Protein AF-A0A0A7KH15-F1 (afdb_monomer)

Mean predicted aligned error: 8.95 Å

pLDDT: mean 80.6, std 7.03, range [50.25, 91.62]

Organism: NCBI:txid57497

Solvent-accessible surface area (backbone atoms only — not comparable to full-atom values): 6408 Å² total; per-residue (Å²): 114,68,66,63,56,49,48,51,51,51,51,18,52,50,26,33,53,54,19,69,75,49,91,52,72,70,23,50,49,34,25,50,51,12,51,53,46,60,70,44,46,63,58,53,51,49,54,51,48,54,54,49,57,73,74,44,55,74,69,58,44,54,53,48,52,54,17,47,52,51,13,49,52,53,33,50,54,51,49,55,50,50,55,57,45,26,74,75,69,76,52,84,80,61,71,64,56,57,52,50,49,32,52,49,39,27,52,50,39,44,50,53,55,55,52,54,62,72,78,107

Structure (mmCIF, N/CA/C/O backbone):
data_AF-A0A0A7KH15-F1
#
_entry.id   AF-A0A0A7KH15-F1
#
loop_
_atom_site.group_PDB
_atom_site.id
_atom_site.type_symbol
_atom_site.label_atom_id
_atom_site.label_alt_id
_atom_site.label_comp_id
_atom_site.label_asym_id
_atom_site.label_entity_id
_atom_site.label_seq_id
_atom_site.pdbx_PDB_ins_code
_atom_site.Cartn_x
_atom_site.Cartn_y
_atom_site.Cartn_z
_atom_site.occupancy
_atom_site.B_iso_or_equiv
_atom_site.auth_seq_id
_atom_site.auth_comp_id
_atom_site.auth_asym_id
_atom_site.auth_atom_id
_atom_site.pdbx_PDB_model_num
ATOM 1 N N . MET A 1 1 ? 11.908 -0.404 3.058 1.00 50.25 1 MET A N 1
ATOM 2 C CA . MET A 1 1 ? 10.842 0.592 2.798 1.00 50.25 1 MET A CA 1
ATOM 3 C C . MET A 1 1 ? 9.477 0.126 3.299 1.00 50.25 1 MET A C 1
ATOM 5 O O . MET A 1 1 ? 8.882 0.842 4.088 1.00 50.25 1 MET A O 1
ATOM 9 N N . ALA A 1 2 ? 9.008 -1.076 2.935 1.00 52.56 2 ALA A N 1
ATO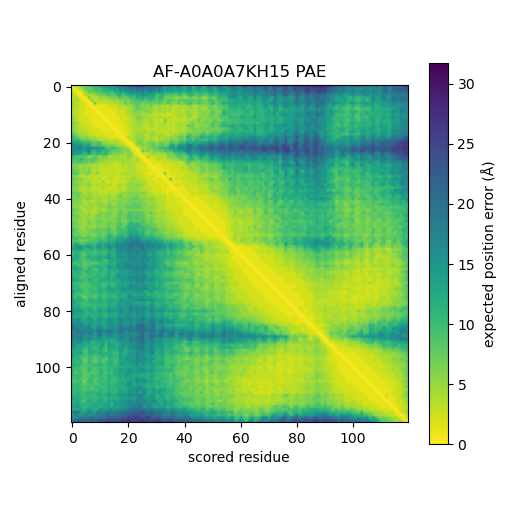M 10 C CA . ALA A 1 2 ? 7.728 -1.611 3.428 1.00 52.56 2 ALA A CA 1
ATOM 11 C C . ALA A 1 2 ? 7.704 -1.898 4.947 1.00 52.56 2 ALA A C 1
ATOM 13 O O . ALA A 1 2 ? 6.704 -1.633 5.604 1.00 52.56 2 ALA A O 1
ATOM 14 N N . LEU A 1 3 ? 8.818 -2.371 5.523 1.00 57.62 3 LEU A N 1
ATOM 15 C CA . LEU A 1 3 ? 8.901 -2.734 6.948 1.00 57.62 3 LEU A CA 1
ATOM 16 C C . LEU A 1 3 ? 8.786 -1.534 7.905 1.00 57.62 3 LEU A C 1
ATOM 18 O O . LEU A 1 3 ? 8.143 -1.648 8.941 1.00 57.62 3 LEU A O 1
ATOM 22 N N . SER A 1 4 ? 9.365 -0.378 7.563 1.00 68.19 4 SER A N 1
ATOM 23 C CA . SER A 1 4 ? 9.330 0.813 8.425 1.00 68.19 4 SER A CA 1
ATOM 24 C C . SER A 1 4 ? 7.971 1.518 8.392 1.00 68.19 4 SER A C 1
ATOM 26 O O . SER A 1 4 ? 7.442 1.872 9.440 1.00 68.19 4 SER A O 1
ATOM 28 N N . GLY A 1 5 ? 7.373 1.672 7.205 1.00 64.94 5 GLY A N 1
ATOM 29 C CA . GLY A 1 5 ? 6.026 2.235 7.063 1.00 64.94 5 GLY A CA 1
ATOM 30 C C . GLY A 1 5 ? 4.931 1.300 7.587 1.00 64.94 5 GLY A C 1
ATOM 31 O O . GLY A 1 5 ? 4.024 1.745 8.284 1.00 64.94 5 GLY A O 1
ATOM 32 N N . GLY A 1 6 ? 5.048 -0.007 7.322 1.00 68.19 6 GLY A N 1
ATOM 33 C CA . GLY A 1 6 ? 4.147 -1.025 7.869 1.00 68.19 6 GLY A CA 1
ATOM 34 C C . GLY A 1 6 ? 4.256 -1.153 9.389 1.00 68.19 6 GLY A C 1
ATOM 35 O O . GLY A 1 6 ? 3.238 -1.269 10.063 1.00 68.19 6 GLY A O 1
ATOM 36 N N . GLY A 1 7 ? 5.469 -1.043 9.943 1.00 76.69 7 GLY A N 1
ATOM 37 C CA . GLY A 1 7 ? 5.697 -1.015 11.389 1.00 76.69 7 GLY A CA 1
ATOM 38 C C . GLY A 1 7 ? 5.068 0.204 12.068 1.00 76.69 7 GLY A C 1
ATOM 39 O O . GLY A 1 7 ? 4.402 0.054 13.089 1.00 76.69 7 GLY A O 1
ATOM 40 N N . LEU A 1 8 ? 5.199 1.396 11.473 1.00 76.50 8 LEU A N 1
ATOM 41 C CA . LEU A 1 8 ? 4.533 2.613 11.956 1.00 76.50 8 LEU A CA 1
ATOM 42 C C . LEU A 1 8 ? 3.005 2.501 11.891 1.00 76.50 8 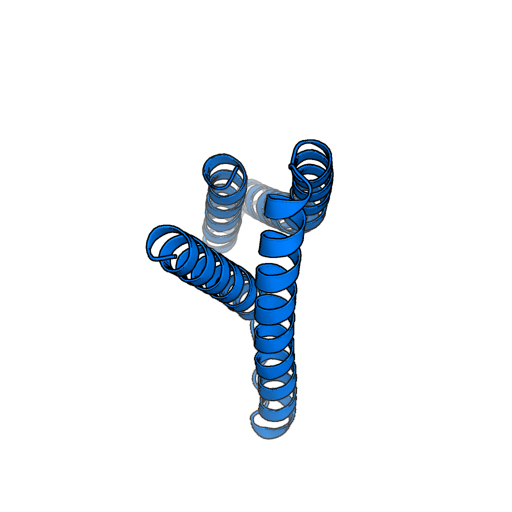LEU A C 1
ATOM 44 O O . LEU A 1 8 ? 2.327 2.892 12.837 1.00 76.50 8 LEU A O 1
ATOM 48 N N . ALA A 1 9 ? 2.462 1.925 10.816 1.00 76.19 9 ALA A N 1
ATOM 49 C CA . ALA A 1 9 ? 1.026 1.696 10.680 1.00 76.19 9 ALA A CA 1
ATOM 50 C C . ALA A 1 9 ? 0.497 0.677 11.703 1.00 76.19 9 ALA A C 1
ATO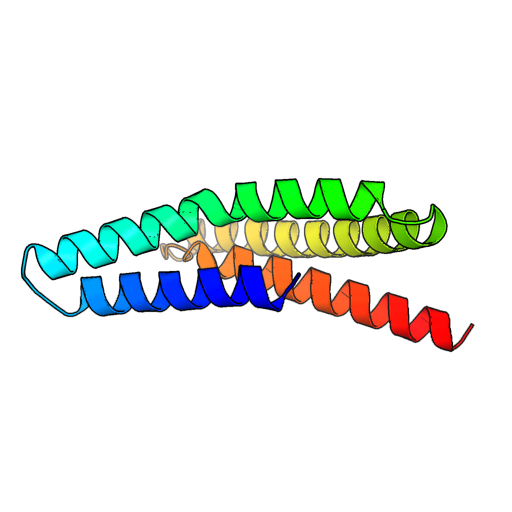M 52 O O . ALA A 1 9 ? -0.544 0.912 12.314 1.00 76.19 9 ALA A O 1
ATOM 53 N N . ALA A 1 10 ? 1.227 -0.418 11.938 1.00 78.56 10 ALA A N 1
ATOM 54 C CA . ALA A 1 10 ? 0.879 -1.416 12.947 1.00 78.56 10 ALA A CA 1
ATOM 55 C C . ALA A 1 10 ? 0.926 -0.825 14.364 1.00 78.56 10 ALA A C 1
ATOM 57 O O . ALA A 1 10 ? -0.016 -1.000 15.134 1.00 78.56 10 ALA A O 1
ATOM 58 N N . LEU A 1 11 ? 1.975 -0.061 14.684 1.00 80.94 11 LEU A N 1
ATOM 59 C CA . LEU A 1 11 ? 2.091 0.647 15.958 1.00 80.94 11 LEU A CA 1
ATOM 60 C C . LEU A 1 11 ? 0.925 1.623 16.159 1.00 80.94 11 LEU A C 1
ATOM 62 O O . LEU A 1 11 ? 0.310 1.642 17.223 1.00 80.94 11 LEU A O 1
ATOM 66 N N . ALA A 1 12 ? 0.584 2.399 15.132 1.00 79.44 12 ALA A N 1
ATOM 67 C CA . ALA A 1 12 ? -0.518 3.347 15.197 1.00 79.44 12 ALA A CA 1
ATOM 68 C C . ALA A 1 12 ? -1.875 2.653 15.381 1.00 79.44 12 ALA A C 1
ATOM 70 O O . ALA A 1 12 ? -2.679 3.094 16.200 1.00 79.44 12 ALA A O 1
ATOM 71 N N . ALA A 1 13 ? -2.110 1.536 14.686 1.00 79.00 13 ALA A N 1
ATOM 72 C CA . ALA A 1 13 ? -3.315 0.728 14.849 1.00 79.00 13 ALA A CA 1
ATOM 73 C C . ALA A 1 13 ? -3.439 0.162 16.274 1.00 79.00 13 ALA A C 1
ATOM 75 O O . ALA A 1 13 ? -4.518 0.224 16.863 1.00 79.00 13 ALA A O 1
ATOM 76 N N . VAL A 1 14 ? -2.334 -0.315 16.859 1.00 82.31 14 VAL A N 1
ATOM 77 C CA . VAL A 1 14 ? -2.293 -0.781 18.254 1.00 82.31 14 VAL A CA 1
ATOM 78 C C . VAL A 1 14 ? -2.586 0.366 19.222 1.00 82.31 14 VAL A C 1
ATOM 80 O O . VAL A 1 14 ? -3.400 0.198 20.125 1.00 82.31 14 VAL A O 1
ATOM 83 N N . LEU A 1 15 ? -1.995 1.546 19.020 1.00 80.69 15 LEU A N 1
ATOM 84 C CA . LEU A 1 15 ? -2.240 2.721 19.864 1.00 80.69 15 LEU A CA 1
ATOM 85 C C . LEU A 1 15 ? -3.703 3.187 19.813 1.00 80.69 15 LEU A C 1
ATOM 87 O O . LEU A 1 15 ? -4.278 3.515 20.852 1.00 80.69 15 LEU A O 1
ATOM 91 N N . VAL A 1 16 ? -4.332 3.159 18.631 1.00 81.62 16 VAL A N 1
ATOM 92 C CA . VAL A 1 16 ? -5.768 3.445 18.488 1.00 81.62 16 VAL A CA 1
ATOM 93 C C . VAL A 1 16 ? -6.612 2.382 19.193 1.00 81.62 16 VAL A C 1
ATOM 95 O O . VAL A 1 16 ? -7.533 2.745 19.921 1.00 81.62 16 VAL A O 1
ATOM 98 N N . ALA A 1 17 ? -6.299 1.094 19.026 1.00 81.50 17 ALA A N 1
ATOM 99 C CA . ALA A 1 17 ? -7.046 -0.001 19.649 1.00 81.50 17 ALA A CA 1
ATOM 100 C C . ALA A 1 17 ? -6.949 0.029 21.185 1.00 81.50 17 ALA A C 1
ATOM 102 O O . ALA A 1 17 ? -7.966 -0.052 21.872 1.00 81.50 17 ALA A O 1
ATOM 103 N N . VAL A 1 18 ? -5.744 0.231 21.728 1.00 81.12 18 VAL A N 1
ATOM 104 C CA . VAL A 1 18 ? -5.511 0.381 23.173 1.00 81.12 18 VAL A CA 1
ATOM 105 C C . VAL A 1 18 ? -6.235 1.616 23.706 1.00 81.12 18 VAL A C 1
ATOM 107 O O . VAL A 1 18 ? -6.912 1.540 24.727 1.00 81.12 18 VAL A O 1
ATOM 110 N N . GLY A 1 19 ? -6.162 2.741 22.991 1.00 78.38 19 GLY A N 1
ATOM 111 C CA . GLY A 1 19 ? -6.833 3.978 23.381 1.00 78.38 19 GLY A CA 1
ATOM 112 C C . GLY A 1 19 ? -8.366 3.943 23.278 1.00 78.38 19 GLY A C 1
ATOM 113 O O . GLY A 1 19 ? -9.034 4.782 23.875 1.00 78.38 19 GLY A O 1
ATOM 114 N N . GLN A 1 20 ? -8.944 2.985 22.545 1.00 79.38 20 GLN A N 1
ATOM 115 C CA . GLN A 1 20 ? -10.392 2.739 22.513 1.00 79.38 20 GLN A CA 1
ATOM 116 C C . GLN A 1 20 ? -10.875 1.829 23.654 1.00 79.38 20 GLN A C 1
ATOM 118 O O . GLN A 1 20 ? -12.050 1.889 24.009 1.00 79.38 20 GLN A O 1
ATOM 123 N N . GLY A 1 21 ? -9.994 1.005 24.228 1.00 76.56 21 GLY A N 1
ATOM 124 C CA . GLY A 1 21 ? -10.346 -0.007 25.229 1.00 76.56 21 GLY A CA 1
ATOM 125 C C . GLY A 1 21 ? -10.408 0.480 26.681 1.00 76.56 21 GLY A C 1
ATOM 126 O O . GLY A 1 21 ? -10.782 -0.303 27.551 1.00 76.56 21 GLY A O 1
ATOM 127 N N . GLY A 1 22 ? -10.048 1.736 26.970 1.00 74.50 22 GLY A N 1
ATOM 128 C CA . GLY A 1 22 ? -9.960 2.253 28.340 1.00 74.50 22 GLY A CA 1
ATOM 129 C C . GLY A 1 22 ? -10.560 3.648 28.521 1.00 74.50 22 GLY A C 1
ATOM 130 O O . GLY A 1 22 ? -10.596 4.452 27.592 1.00 74.50 22 GLY A O 1
ATOM 131 N N . GLN A 1 23 ? -11.013 3.945 29.743 1.00 67.00 23 GLN A N 1
ATOM 132 C CA . GLN A 1 23 ? -11.443 5.283 30.162 1.00 67.00 23 GLN A CA 1
ATOM 133 C C . GLN A 1 23 ? -10.356 5.890 31.061 1.00 67.00 23 GLN A C 1
ATOM 135 O O . GLN A 1 23 ? -10.092 5.387 32.149 1.00 67.00 23 GLN A O 1
ATOM 140 N N . GLY A 1 24 ? -9.678 6.936 30.579 1.00 78.94 24 GLY A N 1
ATOM 141 C CA . GLY A 1 24 ? -8.621 7.650 31.305 1.00 78.94 24 GLY A CA 1
ATOM 142 C C . GLY A 1 24 ? -7.759 8.521 30.384 1.00 78.94 24 GLY A C 1
ATOM 143 O O . GLY A 1 24 ? -7.691 8.277 29.177 1.00 78.94 24 GLY A O 1
ATOM 144 N N . GLU A 1 25 ? -7.082 9.532 30.937 1.00 78.62 25 GLU A N 1
ATOM 145 C CA . GLU A 1 25 ? -6.254 10.478 30.163 1.00 78.62 25 GLU A CA 1
ATOM 146 C C . GLU A 1 25 ? -5.144 9.784 29.358 1.00 78.62 25 GLU A C 1
ATOM 148 O O . GLU A 1 25 ? -4.935 10.113 28.190 1.00 78.62 25 GLU A O 1
ATOM 153 N N . GLY A 1 26 ? -4.497 8.761 29.928 1.00 79.12 26 GLY A N 1
ATOM 154 C CA . GLY A 1 26 ? -3.466 7.981 29.232 1.00 79.12 26 GLY A CA 1
ATOM 155 C C . GLY A 1 26 ? -3.987 7.237 27.993 1.00 79.12 26 GLY A C 1
ATOM 156 O O . GLY A 1 26 ? -3.297 7.166 26.976 1.00 79.12 26 GLY A O 1
ATOM 157 N N . PHE A 1 27 ? -5.229 6.746 28.032 1.00 81.00 27 PHE A N 1
ATOM 158 C CA . PHE A 1 27 ? -5.868 6.079 26.891 1.00 81.00 27 PHE A CA 1
ATOM 159 C C . PHE A 1 27 ? -6.264 7.080 25.799 1.00 81.00 27 PHE A C 1
ATOM 161 O O . PHE A 1 27 ? -6.064 6.815 24.612 1.00 81.00 27 PHE A O 1
ATOM 168 N N . SER A 1 28 ? -6.746 8.264 26.194 1.00 81.31 28 SER A N 1
ATOM 169 C CA . SER A 1 28 ? -7.030 9.366 25.266 1.00 81.31 28 SER A CA 1
ATOM 170 C C . SER A 1 28 ? -5.760 9.846 24.551 1.00 81.31 28 SER A C 1
ATOM 172 O O . SER A 1 28 ? -5.758 10.025 23.331 1.00 81.31 28 SER A O 1
ATOM 174 N N . PHE A 1 29 ? -4.645 9.956 25.281 1.00 84.38 29 PHE A N 1
ATOM 175 C CA . PHE A 1 29 ? -3.343 10.305 24.715 1.00 84.38 29 PHE A CA 1
ATOM 176 C C . PHE A 1 29 ? -2.835 9.246 23.722 1.00 84.38 29 PHE A C 1
ATOM 178 O O . PHE A 1 29 ? -2.447 9.589 22.604 1.00 84.38 29 PHE A O 1
ATOM 185 N N . ALA A 1 30 ? -2.909 7.957 24.078 1.00 82.62 30 ALA A N 1
ATOM 186 C CA . ALA A 1 30 ? -2.538 6.857 23.184 1.00 82.62 30 ALA A CA 1
ATOM 187 C C . ALA A 1 30 ? -3.363 6.869 21.884 1.00 82.62 30 ALA A C 1
ATOM 189 O O . ALA A 1 30 ? -2.805 6.775 20.788 1.00 82.62 30 ALA A O 1
ATOM 190 N N . LYS A 1 31 ? -4.680 7.086 21.993 1.00 80.31 31 LYS A N 1
ATOM 191 C CA . LYS A 1 31 ? -5.581 7.235 20.844 1.00 80.31 31 LYS A CA 1
ATOM 192 C C . LYS A 1 31 ? -5.180 8.419 19.956 1.00 80.31 31 LYS A C 1
ATOM 194 O O . LYS A 1 31 ? -5.114 8.271 18.737 1.00 80.31 31 LYS A O 1
ATOM 199 N N . GLY A 1 32 ? -4.888 9.573 20.559 1.00 82.44 32 GLY A N 1
ATOM 200 C CA . GLY A 1 32 ? -4.445 10.782 19.858 1.00 82.44 32 GLY A CA 1
ATOM 201 C C . GLY A 1 32 ? -3.134 10.583 19.095 1.00 82.44 32 GLY A C 1
ATOM 202 O O . GLY A 1 32 ? -3.050 10.939 17.920 1.00 82.44 32 GLY A O 1
ATOM 203 N N . MET A 1 33 ? -2.140 9.936 19.714 1.00 85.50 33 MET A N 1
ATOM 204 C CA . MET A 1 33 ? -0.887 9.580 19.036 1.00 85.50 33 MET A CA 1
ATOM 205 C C . MET A 1 33 ? -1.118 8.624 17.865 1.00 85.50 33 MET A C 1
ATOM 207 O O . MET A 1 33 ? -0.554 8.828 16.793 1.00 85.50 33 MET A O 1
ATOM 211 N N . GLY A 1 34 ? -1.967 7.607 18.044 1.00 80.88 34 GLY A N 1
ATOM 212 C CA . GLY A 1 34 ? -2.318 6.672 16.977 1.00 80.88 34 GLY A CA 1
ATOM 213 C C . GLY A 1 34 ? -2.913 7.385 15.758 1.00 80.88 34 GLY A C 1
ATOM 214 O O . GLY A 1 34 ? -2.456 7.177 14.635 1.00 80.88 34 GLY A O 1
ATOM 215 N N . PHE A 1 35 ? -3.854 8.309 15.970 1.00 80.19 35 PHE A N 1
ATOM 216 C CA . PHE A 1 35 ? -4.388 9.134 14.883 1.00 80.19 35 PHE A CA 1
ATOM 217 C C . PHE A 1 35 ? -3.350 10.080 14.272 1.00 80.19 35 PHE A C 1
ATOM 219 O O . PHE A 1 35 ? -3.346 10.249 13.056 1.00 80.19 35 PHE A O 1
ATOM 226 N N . GLY A 1 36 ? -2.453 10.657 15.077 1.00 82.69 36 GLY A N 1
ATOM 227 C CA . GLY A 1 36 ? -1.361 11.505 14.589 1.00 82.69 36 GLY A CA 1
ATOM 228 C C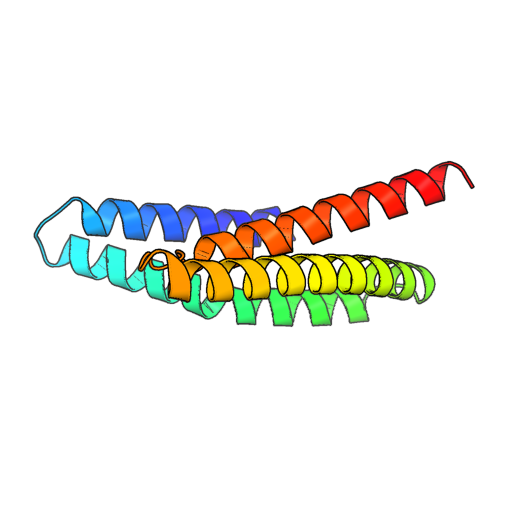 . GLY A 1 36 ? -0.372 10.756 13.687 1.00 82.69 36 GLY A C 1
ATOM 229 O O . GLY A 1 36 ? 0.066 11.277 12.662 1.00 82.69 36 GLY A O 1
A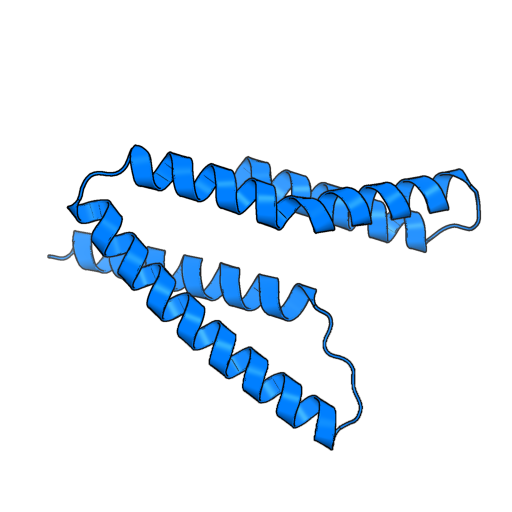TOM 230 N N . ILE A 1 37 ? -0.051 9.504 14.017 1.00 81.62 37 ILE A N 1
ATOM 231 C CA . ILE A 1 37 ? 0.804 8.661 13.171 1.00 81.62 37 ILE A CA 1
ATOM 232 C C . ILE A 1 37 ? 0.053 8.260 11.891 1.00 81.62 37 ILE A C 1
ATOM 234 O O . ILE A 1 37 ? 0.608 8.355 10.797 1.00 81.62 37 ILE A O 1
ATOM 238 N N . LEU A 1 38 ? -1.224 7.870 11.992 1.00 78.06 38 LEU A N 1
ATOM 239 C CA . LEU A 1 38 ? -2.046 7.528 10.821 1.00 78.06 38 LEU A CA 1
ATOM 240 C C . LEU A 1 38 ? -2.235 8.708 9.861 1.00 78.06 38 LEU A C 1
ATOM 242 O O . LEU A 1 38 ? -2.222 8.505 8.649 1.00 78.06 38 LEU A O 1
ATOM 246 N N . SER A 1 39 ? -2.373 9.934 10.371 1.00 78.69 39 SER A N 1
ATOM 247 C CA . SER A 1 39 ? -2.555 11.128 9.537 1.00 78.69 39 SER A CA 1
ATOM 248 C C . SER A 1 39 ? -1.269 11.590 8.845 1.00 78.69 39 SER A C 1
ATOM 250 O O . SER A 1 39 ? -1.334 12.188 7.773 1.00 78.69 39 SER A O 1
ATOM 252 N N . THR A 1 40 ? -0.098 11.292 9.415 1.00 81.88 40 THR A N 1
ATOM 253 C CA . THR A 1 40 ? 1.213 11.678 8.857 1.00 81.88 40 THR A CA 1
ATOM 254 C C . THR A 1 40 ? 1.824 10.617 7.940 1.00 81.88 40 THR A C 1
ATOM 256 O O . THR A 1 40 ? 2.652 10.942 7.086 1.00 81.88 40 THR A O 1
ATOM 259 N N . LEU A 1 41 ? 1.377 9.362 8.044 1.00 77.81 41 LEU A N 1
ATOM 260 C CA . LEU A 1 41 ? 1.801 8.250 7.186 1.00 77.81 41 LEU A CA 1
ATOM 261 C C . LEU A 1 41 ? 1.740 8.544 5.674 1.00 77.81 41 LEU A C 1
ATOM 263 O O . LEU A 1 41 ? 2.700 8.200 4.983 1.00 77.81 41 LEU A O 1
ATOM 267 N N . PRO A 1 42 ? 0.702 9.203 5.124 1.00 77.31 42 PRO A N 1
ATOM 268 C CA . PRO A 1 42 ? 0.645 9.516 3.696 1.00 77.31 42 PRO A CA 1
ATOM 269 C C . PRO A 1 42 ? 1.775 10.448 3.254 1.00 77.31 42 PRO A C 1
ATOM 271 O O . PRO A 1 42 ? 2.390 10.217 2.215 1.00 77.31 42 PRO A O 1
ATOM 274 N N . LEU A 1 43 ? 2.102 11.458 4.068 1.00 81.88 43 LEU A N 1
ATOM 275 C CA . LEU A 1 43 ? 3.209 12.380 3.801 1.00 81.88 43 LEU A CA 1
ATOM 276 C C . LEU A 1 43 ? 4.559 11.662 3.891 1.00 81.88 43 LEU A C 1
ATOM 278 O O . LEU A 1 43 ? 5.428 11.863 3.042 1.00 81.88 43 LEU A O 1
ATOM 282 N N . PHE A 1 44 ? 4.717 10.778 4.877 1.00 79.81 44 PHE A N 1
ATOM 283 C CA . PHE A 1 44 ? 5.904 9.938 5.011 1.00 79.81 44 PHE A CA 1
ATOM 284 C C . PHE A 1 44 ? 6.110 9.041 3.781 1.00 79.81 44 PHE A C 1
ATOM 286 O O . PHE A 1 44 ? 7.199 9.017 3.203 1.00 79.81 44 PHE A O 1
ATOM 293 N N . PHE A 1 45 ? 5.060 8.350 3.329 1.00 78.19 45 PHE A N 1
ATOM 294 C CA . PHE A 1 45 ? 5.124 7.524 2.125 1.00 78.19 45 PHE A CA 1
ATOM 295 C C . PHE A 1 45 ? 5.350 8.348 0.859 1.00 78.19 45 PHE A C 1
ATOM 297 O O . PHE A 1 45 ? 6.113 7.912 -0.003 1.00 78.19 45 PHE A O 1
ATOM 304 N N . ALA A 1 46 ? 4.766 9.543 0.749 1.00 80.94 46 ALA A N 1
ATOM 305 C CA . ALA A 1 46 ? 5.009 10.439 -0.377 1.00 80.94 46 ALA A CA 1
ATOM 306 C C . ALA A 1 46 ? 6.490 10.845 -0.457 1.00 80.94 46 ALA A C 1
ATOM 308 O O . ALA A 1 46 ? 7.116 10.681 -1.505 1.00 80.94 46 ALA A O 1
ATOM 309 N N . ALA A 1 47 ? 7.084 11.278 0.659 1.00 84.12 47 ALA A N 1
ATOM 310 C CA . ALA A 1 47 ? 8.499 11.645 0.719 1.00 84.12 47 ALA A CA 1
ATOM 311 C C . ALA A 1 47 ? 9.423 10.466 0.360 1.00 84.12 47 ALA A C 1
ATOM 313 O O . ALA A 1 47 ? 10.373 10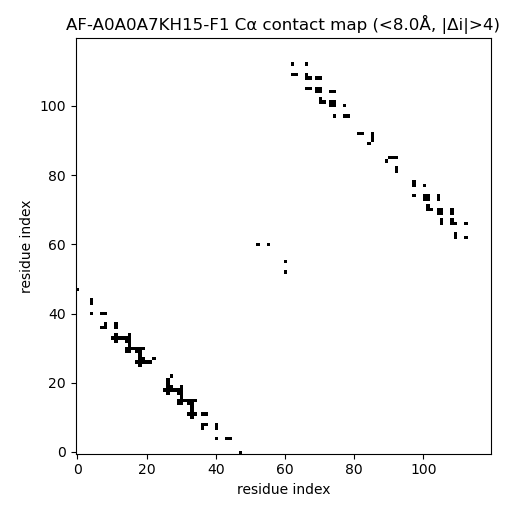.622 -0.413 1.00 84.12 47 ALA A O 1
ATOM 314 N N . LEU A 1 48 ? 9.126 9.267 0.871 1.00 81.44 48 LEU A N 1
ATOM 315 C CA . LEU A 1 48 ? 9.871 8.058 0.518 1.00 81.44 48 LEU A CA 1
ATOM 316 C C . LEU A 1 48 ? 9.720 7.686 -0.956 1.00 81.44 48 LEU A C 1
ATOM 318 O O . LEU A 1 48 ? 10.703 7.296 -1.582 1.00 81.44 48 LEU A O 1
ATOM 322 N N . THR A 1 49 ? 8.518 7.827 -1.513 1.00 79.25 49 THR A N 1
ATOM 323 C CA . THR A 1 49 ? 8.247 7.537 -2.925 1.00 79.25 49 THR A CA 1
ATOM 324 C C . THR A 1 49 ? 9.046 8.469 -3.823 1.00 79.25 49 THR A C 1
ATOM 326 O O . THR A 1 49 ? 9.719 7.998 -4.734 1.00 79.25 49 THR A O 1
ATOM 329 N N . VAL A 1 50 ? 9.068 9.772 -3.523 1.00 84.12 50 VAL A N 1
ATOM 330 C CA . VAL A 1 50 ? 9.896 10.743 -4.255 1.00 84.12 50 VAL A CA 1
ATOM 331 C C . VAL A 1 50 ? 11.368 10.342 -4.201 1.00 84.12 50 VAL A C 1
ATOM 333 O O . VAL A 1 50 ? 12.019 10.244 -5.239 1.00 84.12 50 VAL A O 1
ATOM 336 N N . ARG A 1 51 ? 11.893 10.036 -3.009 1.00 84.88 51 ARG A N 1
ATOM 337 C CA . ARG A 1 51 ? 13.289 9.605 -2.859 1.00 84.88 51 ARG A CA 1
ATOM 338 C C . ARG A 1 51 ? 13.590 8.328 -3.647 1.00 84.88 51 ARG A C 1
ATOM 340 O O . ARG A 1 51 ? 14.639 8.245 -4.276 1.00 84.88 51 ARG A O 1
ATOM 347 N N . ALA A 1 52 ? 12.688 7.352 -3.624 1.00 79.81 52 ALA A N 1
ATOM 348 C CA . ALA A 1 52 ? 12.843 6.101 -4.358 1.00 79.81 52 ALA A CA 1
ATOM 349 C C . ALA A 1 52 ? 12.848 6.330 -5.872 1.00 79.81 52 ALA A C 1
ATOM 351 O O . ALA A 1 52 ? 13.723 5.824 -6.563 1.00 79.81 52 ALA A O 1
ATOM 352 N N . VAL A 1 53 ? 11.928 7.157 -6.373 1.00 81.31 53 VAL A N 1
ATOM 353 C CA . VAL A 1 53 ? 11.841 7.531 -7.789 1.00 81.31 53 VAL A CA 1
ATOM 354 C C . VAL A 1 53 ? 13.110 8.245 -8.254 1.00 81.31 53 VAL A C 1
ATOM 356 O O . VAL A 1 53 ? 13.562 8.001 -9.372 1.00 81.31 53 VAL A O 1
ATOM 359 N N . LEU A 1 54 ? 13.711 9.098 -7.419 1.00 84.81 54 LEU A N 1
ATOM 360 C CA . LEU A 1 54 ? 14.975 9.781 -7.723 1.00 84.81 54 LEU A CA 1
ATOM 361 C C . LEU A 1 54 ? 16.187 8.838 -7.779 1.00 84.81 54 LEU A C 1
ATOM 363 O O . LEU A 1 54 ? 17.169 9.175 -8.429 1.00 84.81 54 LEU A O 1
ATOM 367 N N . MET A 1 55 ? 16.123 7.680 -7.118 1.00 83.69 55 MET A N 1
ATOM 368 C CA . MET A 1 55 ? 17.191 6.671 -7.111 1.00 83.69 55 MET A CA 1
ATOM 369 C C . MET A 1 55 ? 16.934 5.504 -8.077 1.00 83.69 55 MET A C 1
ATOM 371 O O . MET A 1 55 ? 17.709 4.553 -8.096 1.00 83.69 55 MET A O 1
ATOM 375 N N . MET A 1 56 ? 15.841 5.545 -8.842 1.00 82.81 56 MET A N 1
ATOM 376 C CA . MET A 1 56 ? 15.478 4.501 -9.798 1.00 82.81 56 MET A CA 1
ATOM 377 C C . MET A 1 56 ? 15.985 4.814 -11.200 1.00 82.81 56 MET A C 1
ATOM 379 O O . MET A 1 56 ? 15.817 5.931 -11.692 1.00 82.81 56 MET A O 1
ATOM 383 N N . ASP A 1 57 ? 16.482 3.777 -11.869 1.00 88.06 57 ASP A N 1
ATOM 384 C CA . ASP A 1 57 ? 16.744 3.800 -13.305 1.00 88.06 57 ASP A CA 1
ATOM 385 C C . ASP A 1 57 ? 15.445 4.027 -14.097 1.00 88.06 57 ASP A C 1
ATOM 387 O O . ASP A 1 57 ? 14.348 3.667 -13.649 1.00 88.06 57 ASP A O 1
ATOM 391 N N . GLU A 1 58 ? 15.556 4.578 -15.308 1.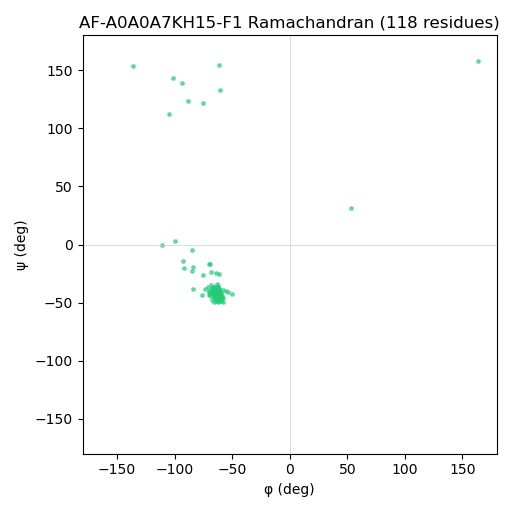00 84.88 58 GLU A N 1
ATOM 392 C CA . GLU A 1 58 ? 14.408 4.904 -16.173 1.00 84.88 58 GLU A CA 1
ATOM 393 C C . GLU A 1 58 ? 13.475 3.714 -16.414 1.00 84.88 58 GLU A C 1
ATOM 395 O O . GLU A 1 58 ? 12.252 3.857 -16.341 1.00 84.88 58 GLU A O 1
ATOM 400 N N . TYR A 1 59 ? 14.039 2.522 -16.617 1.00 83.19 59 TYR A N 1
ATOM 401 C CA . TYR A 1 59 ? 13.265 1.297 -16.802 1.00 83.19 59 TYR A CA 1
ATOM 402 C C . TYR A 1 59 ? 12.435 0.936 -15.559 1.00 83.19 59 TYR A C 1
ATOM 404 O O . TYR A 1 59 ? 11.236 0.666 -15.652 1.00 83.19 59 TYR A O 1
ATOM 412 N N . MET A 1 60 ? 13.045 0.990 -14.372 1.00 78.62 60 MET A N 1
ATOM 413 C CA . MET A 1 60 ? 12.356 0.687 -13.114 1.00 78.62 60 MET A CA 1
ATOM 414 C C . MET A 1 60 ? 11.302 1.743 -12.777 1.00 78.62 60 MET A C 1
ATOM 416 O O . MET A 1 60 ? 10.229 1.410 -12.270 1.00 78.62 60 MET A O 1
ATOM 420 N N . ARG A 1 61 ? 11.567 3.008 -13.121 1.00 82.69 61 ARG A N 1
ATOM 421 C CA . ARG A 1 61 ? 10.598 4.097 -12.989 1.00 82.69 61 ARG A CA 1
ATOM 422 C C . ARG A 1 61 ? 9.380 3.874 -13.891 1.00 82.69 61 ARG A C 1
ATOM 424 O O . ARG A 1 61 ? 8.255 4.039 -13.423 1.00 82.69 61 ARG A O 1
ATOM 431 N N . ALA A 1 62 ? 9.578 3.461 -15.144 1.00 84.19 62 ALA A N 1
ATOM 432 C CA . ALA A 1 62 ? 8.482 3.140 -16.060 1.00 84.19 62 ALA A CA 1
ATOM 433 C C . ALA A 1 62 ? 7.626 1.968 -15.547 1.00 84.19 62 ALA A C 1
ATOM 435 O O . ALA A 1 62 ? 6.396 2.059 -15.535 1.00 84.19 62 ALA A O 1
ATOM 436 N N . LEU A 1 63 ? 8.269 0.913 -15.036 1.00 84.12 63 LEU A N 1
ATOM 437 C CA . LEU A 1 63 ? 7.577 -0.242 -14.461 1.00 84.12 63 LEU A CA 1
ATOM 438 C C . LEU A 1 63 ? 6.723 0.144 -13.243 1.00 84.12 63 LEU A C 1
ATOM 440 O O . LEU A 1 63 ? 5.569 -0.267 -13.129 1.00 84.12 63 LEU A O 1
ATOM 444 N N . GLN A 1 64 ? 7.268 0.977 -12.352 1.00 84.00 64 GLN A N 1
ATOM 445 C CA . GLN A 1 64 ? 6.541 1.480 -11.187 1.00 84.00 64 GLN A CA 1
ATOM 446 C C . GLN A 1 64 ? 5.396 2.421 -11.565 1.00 84.00 64 GLN A C 1
ATOM 448 O O . GLN A 1 64 ? 4.335 2.345 -10.950 1.00 84.00 64 GLN A O 1
ATOM 453 N N . MET A 1 65 ? 5.559 3.267 -12.588 1.00 84.69 65 MET A N 1
ATOM 454 C CA . MET A 1 65 ? 4.461 4.101 -13.095 1.00 84.69 65 MET A CA 1
ATOM 455 C C . MET A 1 65 ? 3.306 3.251 -13.632 1.00 84.69 65 MET A C 1
ATOM 457 O O . MET A 1 65 ? 2.145 3.577 -13.388 1.00 84.69 65 MET A O 1
ATOM 461 N N . GLN A 1 66 ? 3.606 2.137 -14.303 1.00 84.69 66 GLN A N 1
ATOM 462 C CA . GLN A 1 66 ? 2.585 1.203 -14.772 1.00 84.69 66 GLN A CA 1
ATOM 463 C C . GLN A 1 66 ? 1.903 0.460 -13.612 1.00 84.69 66 GLN A C 1
ATOM 465 O O . GLN A 1 66 ? 0.681 0.333 -13.594 1.00 84.69 66 GLN A O 1
ATOM 470 N N . ALA A 1 67 ? 2.662 0.011 -12.608 1.00 83.94 67 ALA A N 1
ATOM 471 C CA . ALA A 1 67 ? 2.088 -0.600 -11.407 1.00 83.94 67 ALA A CA 1
ATOM 472 C C . ALA A 1 67 ? 1.181 0.382 -10.642 1.00 83.94 67 ALA A C 1
ATOM 474 O O . ALA A 1 67 ? 0.088 0.022 -10.201 1.00 83.94 67 ALA A O 1
ATOM 475 N N . ALA A 1 68 ? 1.618 1.637 -10.515 1.00 84.69 68 ALA A N 1
ATOM 476 C CA . ALA A 1 68 ? 0.878 2.694 -9.839 1.00 84.69 68 ALA A CA 1
ATOM 477 C C . ALA A 1 68 ? -0.411 3.074 -10.580 1.00 84.69 68 ALA A C 1
ATOM 479 O O . ALA A 1 68 ? -1.436 3.271 -9.931 1.00 84.69 68 ALA A O 1
ATOM 480 N N . SER A 1 69 ? -0.401 3.138 -11.917 1.00 84.81 69 SER A N 1
ATOM 481 C CA . SER A 1 69 ? -1.606 3.455 -12.694 1.00 84.81 69 SER A CA 1
ATOM 482 C C . SER A 1 69 ? -2.676 2.364 -12.581 1.00 84.81 69 SER A C 1
ATOM 484 O O . SER A 1 69 ? -3.856 2.681 -12.425 1.00 84.81 69 SER A O 1
ATOM 486 N N . VAL A 1 70 ? -2.272 1.088 -12.558 1.00 86.25 70 VAL A N 1
ATOM 487 C CA . VAL A 1 70 ? -3.178 -0.044 -12.303 1.00 86.25 70 VAL A CA 1
ATOM 488 C C . VAL A 1 70 ? -3.760 0.033 -10.891 1.00 86.25 70 VAL A C 1
ATOM 490 O O . VAL A 1 70 ? -4.976 -0.049 -10.720 1.00 86.25 70 VAL A O 1
ATOM 493 N N . ALA A 1 71 ? -2.916 0.246 -9.880 1.00 86.69 71 ALA A N 1
ATOM 494 C CA . ALA A 1 71 ? -3.360 0.365 -8.493 1.00 86.69 71 ALA A CA 1
ATOM 495 C C . ALA A 1 71 ? -4.332 1.536 -8.288 1.00 86.69 71 ALA A C 1
ATOM 497 O O . ALA A 1 71 ? -5.362 1.399 -7.622 1.00 86.69 71 ALA A O 1
ATOM 498 N N . PHE A 1 72 ? -4.040 2.681 -8.906 1.00 85.88 72 PHE A N 1
ATOM 499 C CA . PHE A 1 72 ? -4.902 3.857 -8.868 1.00 85.88 72 PHE A CA 1
ATOM 500 C C . PHE A 1 72 ? -6.269 3.574 -9.497 1.00 85.88 72 PHE A C 1
ATOM 502 O O . PHE A 1 72 ? -7.295 3.877 -8.891 1.00 85.88 72 PHE A O 1
ATOM 509 N N . MET A 1 73 ? -6.292 2.932 -10.668 1.00 90.62 73 MET A N 1
ATOM 510 C CA . MET A 1 73 ? -7.530 2.557 -11.353 1.00 90.62 73 MET A CA 1
ATOM 511 C C . MET A 1 73 ? -8.393 1.624 -10.495 1.00 90.62 73 MET A C 1
ATOM 513 O O . MET A 1 73 ? -9.577 1.891 -10.304 1.00 90.62 73 MET A O 1
ATOM 517 N N . VAL A 1 74 ? -7.799 0.574 -9.917 1.00 89.12 74 VAL A N 1
ATOM 518 C CA . VAL A 1 74 ? -8.509 -0.358 -9.024 1.00 89.12 74 VAL A CA 1
ATOM 519 C C . VAL A 1 74 ? -9.071 0.373 -7.805 1.00 89.12 74 VAL A C 1
ATOM 521 O O . VAL A 1 74 ? -10.239 0.197 -7.460 1.00 89.12 74 VAL A O 1
ATOM 524 N N . THR A 1 75 ? -8.269 1.237 -7.180 1.00 88.62 75 THR A N 1
ATOM 525 C CA . THR A 1 75 ? -8.694 2.000 -5.999 1.00 88.62 75 THR A CA 1
ATOM 526 C C . THR A 1 75 ? -9.837 2.957 -6.328 1.00 88.62 75 THR A C 1
ATOM 528 O O . THR A 1 75 ? -10.783 3.046 -5.553 1.00 88.62 75 THR A O 1
ATOM 531 N N . MET A 1 76 ? -9.799 3.631 -7.483 1.00 87.81 76 MET A N 1
ATOM 532 C CA . MET A 1 76 ? -10.880 4.508 -7.950 1.00 87.81 76 MET A CA 1
ATOM 533 C C . MET A 1 76 ? -12.182 3.742 -8.192 1.00 87.81 76 MET A C 1
ATOM 535 O O . MET A 1 76 ? -13.238 4.200 -7.764 1.00 87.81 76 MET A O 1
ATOM 539 N N . VAL A 1 77 ? -12.119 2.572 -8.836 1.00 91.62 77 VAL A N 1
ATOM 540 C CA . VAL A 1 77 ? -13.305 1.736 -9.089 1.00 91.62 77 VAL A CA 1
ATOM 541 C C . VAL A 1 77 ? -13.925 1.269 -7.774 1.00 91.62 77 VAL A C 1
ATOM 543 O O . VAL A 1 77 ? -15.135 1.385 -7.586 1.00 91.62 77 VAL A O 1
ATOM 546 N N . VAL A 1 78 ? -13.101 0.796 -6.836 1.00 88.56 78 VAL A N 1
ATOM 547 C CA . VAL A 1 78 ? -13.573 0.351 -5.519 1.00 88.56 78 VAL A CA 1
ATOM 548 C C . VAL A 1 78 ? -14.116 1.522 -4.701 1.00 88.56 78 VAL A C 1
ATOM 550 O O . VAL A 1 78 ? -15.177 1.391 -4.098 1.00 88.56 78 VAL A O 1
ATOM 553 N N . ALA A 1 79 ? -13.449 2.677 -4.719 1.00 85.75 79 ALA A N 1
ATOM 554 C CA . ALA A 1 79 ? -13.919 3.877 -4.035 1.00 85.75 79 ALA A CA 1
ATOM 555 C C . ALA A 1 79 ? -15.257 4.370 -4.595 1.00 85.75 79 ALA A C 1
ATOM 557 O O . ALA A 1 79 ? -16.197 4.574 -3.833 1.00 85.75 79 ALA A O 1
ATOM 558 N N . GLY A 1 80 ? -15.377 4.495 -5.919 1.00 86.88 80 GLY A N 1
ATOM 559 C CA . GLY A 1 80 ? -16.626 4.886 -6.571 1.00 86.88 80 GLY A CA 1
ATOM 560 C C . GLY A 1 80 ? -17.763 3.902 -6.286 1.00 86.88 80 GLY A C 1
ATOM 561 O O . GLY A 1 80 ? -18.876 4.325 -5.977 1.00 86.88 80 GLY A O 1
ATOM 562 N N . GLY A 1 81 ? -17.473 2.596 -6.313 1.00 87.62 81 GLY A N 1
ATOM 563 C CA . GLY A 1 81 ? -18.440 1.551 -5.978 1.00 87.62 81 GLY A CA 1
ATOM 564 C C . GLY A 1 81 ? -18.909 1.620 -4.524 1.00 87.62 81 GLY A C 1
ATOM 565 O O . GLY A 1 81 ? -20.108 1.561 -4.265 1.00 87.62 81 GLY A O 1
ATOM 566 N N . LEU A 1 82 ? -17.988 1.797 -3.576 1.00 86.50 82 LEU A N 1
ATOM 567 C CA . LEU A 1 82 ? -18.320 1.905 -2.153 1.00 86.50 82 LEU A CA 1
ATOM 568 C C . LEU A 1 82 ? -19.104 3.179 -1.837 1.00 86.50 82 LEU A C 1
ATOM 570 O O . LEU A 1 82 ? -20.075 3.101 -1.097 1.00 86.50 82 LEU A O 1
ATOM 574 N N . ILE A 1 83 ? -18.770 4.312 -2.460 1.00 84.88 83 ILE A N 1
ATOM 575 C CA . ILE A 1 83 ? -19.540 5.559 -2.325 1.00 84.88 83 ILE A CA 1
ATOM 576 C C . ILE A 1 83 ? -20.9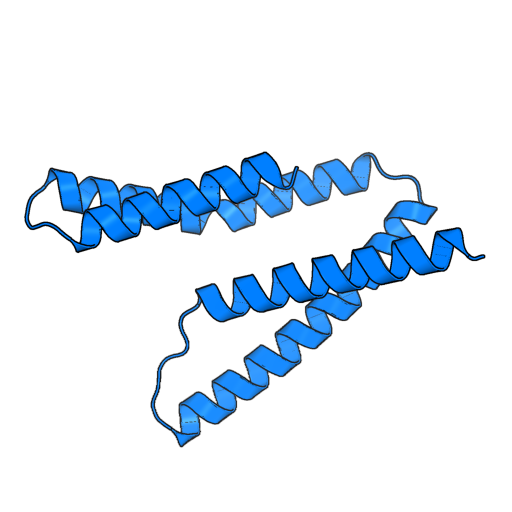69 5.381 -2.865 1.00 84.88 83 ILE A C 1
ATOM 578 O O . ILE A 1 83 ? -21.934 5.810 -2.231 1.00 84.88 83 ILE A O 1
ATOM 582 N N . ALA A 1 84 ? -21.129 4.718 -4.015 1.00 85.50 84 ALA A N 1
ATOM 583 C CA . ALA A 1 84 ? -22.449 4.434 -4.578 1.00 85.50 84 ALA A CA 1
ATOM 584 C C . ALA A 1 84 ? -23.273 3.484 -3.686 1.00 85.50 84 ALA A C 1
ATOM 586 O O . ALA A 1 84 ? -24.477 3.677 -3.515 1.00 85.50 84 ALA A O 1
ATOM 587 N N . LEU A 1 85 ? -22.627 2.481 -3.082 1.00 84.62 85 LEU A N 1
ATOM 588 C CA . LEU A 1 85 ? -23.260 1.551 -2.143 1.00 84.62 85 LEU A CA 1
ATOM 589 C C . LEU A 1 85 ? -23.596 2.211 -0.800 1.00 84.62 85 LEU A C 1
ATOM 591 O O . LEU A 1 85 ? -24.644 1.918 -0.231 1.00 84.62 85 LEU A O 1
ATOM 595 N N . GLU A 1 86 ? -22.759 3.124 -0.313 1.00 84.88 86 GLU A N 1
ATOM 596 C CA . GLU A 1 86 ? -22.993 3.909 0.903 1.00 84.88 86 GLU A CA 1
ATOM 597 C C . GLU A 1 86 ? -24.271 4.752 0.775 1.00 84.88 86 GLU A C 1
ATOM 599 O O . GLU A 1 86 ? -25.100 4.761 1.689 1.00 84.88 86 GLU A O 1
ATOM 604 N N . ALA A 1 87 ? -24.513 5.345 -0.401 1.00 77.94 87 ALA A N 1
ATOM 605 C CA . ALA A 1 87 ? -25.760 6.053 -0.695 1.00 77.94 87 ALA A CA 1
ATOM 606 C C . ALA A 1 87 ? -27.003 5.137 -0.665 1.00 77.94 87 ALA A C 1
ATOM 608 O O . ALA A 1 87 ? -28.076 5.572 -0.246 1.00 77.94 87 ALA A O 1
ATOM 609 N N . ALA A 1 88 ? -26.868 3.873 -1.079 1.00 80.69 88 ALA A N 1
ATOM 610 C CA . ALA A 1 88 ? -27.975 2.917 -1.144 1.00 80.69 88 ALA A CA 1
ATOM 611 C C . ALA A 1 88 ? -28.262 2.214 0.198 1.00 80.69 88 ALA A C 1
ATOM 613 O O . ALA A 1 88 ? -29.421 1.996 0.548 1.00 80.69 88 ALA A O 1
ATOM 614 N N . PHE A 1 89 ? -27.221 1.868 0.958 1.00 83.44 89 PHE A N 1
ATOM 615 C CA . PHE A 1 89 ? -27.309 1.006 2.142 1.00 83.44 89 PHE A CA 1
ATOM 616 C C . PHE A 1 89 ? -27.044 1.735 3.470 1.00 83.44 89 PHE A C 1
ATOM 618 O O . PHE A 1 89 ? -27.127 1.112 4.528 1.00 83.44 89 PHE A O 1
ATOM 625 N N . LYS A 1 90 ? -26.761 3.048 3.441 1.00 83.06 90 LYS A N 1
ATOM 626 C CA . LYS A 1 90 ? -26.540 3.907 4.622 1.00 83.06 90 LYS A CA 1
ATOM 627 C C . LYS A 1 90 ? -25.473 3.392 5.604 1.00 83.06 90 LYS A C 1
ATOM 629 O O . LYS A 1 90 ? -25.577 3.632 6.806 1.00 83.06 90 LYS A O 1
ATOM 634 N N . PHE A 1 91 ? -24.449 2.697 5.118 1.00 83.19 91 PHE A N 1
ATOM 635 C CA . PHE A 1 91 ? -23.274 2.343 5.920 1.00 83.19 91 PHE A CA 1
ATOM 636 C C . PHE A 1 91 ? -22.122 3.291 5.590 1.00 83.19 91 PHE A C 1
ATOM 638 O O . PHE A 1 91 ? -21.950 3.648 4.432 1.00 83.19 91 PHE A O 1
ATOM 645 N N . GLN A 1 92 ? -21.315 3.666 6.584 1.00 78.31 92 GLN A N 1
ATOM 646 C CA . GLN A 1 92 ? -20.081 4.417 6.345 1.00 78.31 92 GLN A CA 1
ATOM 647 C C . GLN A 1 92 ? -18.930 3.457 6.093 1.00 78.31 92 GLN A C 1
ATOM 649 O O . GLN A 1 92 ? -18.632 2.607 6.937 1.00 78.31 92 GLN A O 1
ATOM 654 N N . THR A 1 93 ? -18.257 3.604 4.954 1.00 78.31 93 THR A N 1
ATOM 655 C CA . THR A 1 93 ? -17.088 2.772 4.665 1.00 78.31 93 THR A CA 1
ATOM 656 C C . THR A 1 93 ? -15.892 3.258 5.491 1.00 78.31 93 THR A C 1
ATOM 658 O O . THR A 1 93 ? -15.476 4.412 5.340 1.00 78.31 93 THR A O 1
ATOM 661 N N . PRO A 1 94 ? -15.277 2.410 6.336 1.00 75.44 94 PRO A N 1
ATOM 662 C CA . PRO A 1 94 ? -14.085 2.806 7.069 1.00 75.44 94 PRO A CA 1
ATOM 663 C C . PRO A 1 94 ? -12.942 3.173 6.116 1.00 75.44 94 PRO A C 1
ATOM 665 O O . PRO A 1 94 ? -12.612 2.422 5.198 1.00 75.44 94 PRO A O 1
ATOM 668 N N . THR A 1 95 ? -12.277 4.300 6.362 1.00 72.88 95 THR A N 1
ATOM 669 C CA . THR A 1 95 ? -11.231 4.834 5.471 1.00 72.88 95 THR A CA 1
ATOM 670 C C . THR A 1 95 ? -10.030 3.905 5.288 1.00 72.88 95 THR A C 1
ATOM 672 O O . THR A 1 95 ? -9.376 3.945 4.246 1.00 72.88 95 THR A O 1
ATOM 675 N N . PHE A 1 96 ? -9.754 3.019 6.252 1.00 72.00 96 PHE A N 1
ATOM 676 C CA . PHE A 1 96 ? -8.681 2.027 6.134 1.00 72.00 96 PHE A CA 1
ATOM 677 C C . PHE A 1 96 ? -8.919 1.020 4.996 1.00 72.00 96 PHE A C 1
ATOM 679 O O . PHE A 1 96 ? -7.955 0.476 4.462 1.00 72.00 96 PHE A O 1
ATOM 686 N N . VAL A 1 97 ? -10.176 0.790 4.592 1.00 77.19 97 VAL A N 1
ATOM 687 C CA . VAL A 1 97 ? -10.519 -0.122 3.490 1.00 77.19 97 VAL A CA 1
ATOM 688 C C . VAL A 1 97 ? -9.907 0.380 2.184 1.00 77.19 97 VAL A C 1
ATOM 690 O O . VAL A 1 97 ? -9.270 -0.393 1.470 1.00 77.19 97 VAL A O 1
ATOM 693 N N . TYR A 1 98 ? -9.999 1.685 1.915 1.00 79.88 98 TYR A N 1
ATOM 694 C CA . TYR A 1 98 ? -9.399 2.298 0.727 1.00 79.88 98 TYR A CA 1
ATOM 695 C C . TYR A 1 98 ? -7.870 2.171 0.722 1.00 79.88 98 TYR A C 1
ATOM 697 O O . TYR A 1 98 ? -7.278 1.870 -0.313 1.00 79.88 98 TYR A O 1
ATOM 705 N N . TYR A 1 99 ? -7.231 2.323 1.888 1.00 72.75 99 TYR A N 1
ATOM 706 C CA . TYR A 1 99 ? -5.785 2.129 2.031 1.00 72.75 99 TYR A CA 1
ATOM 707 C C . TYR A 1 99 ? -5.354 0.691 1.748 1.00 72.75 99 TYR A C 1
ATOM 709 O O . TYR A 1 99 ? -4.391 0.477 1.012 1.00 72.75 99 TYR A O 1
ATOM 717 N N . ILE A 1 100 ? -6.059 -0.293 2.312 1.00 80.56 100 ILE A N 1
ATOM 718 C CA . ILE A 1 100 ? -5.748 -1.712 2.107 1.00 80.56 100 ILE A CA 1
ATOM 719 C C . ILE A 1 100 ? -5.891 -2.074 0.628 1.00 80.56 100 ILE A C 1
ATOM 721 O O . ILE A 1 100 ? -4.989 -2.686 0.061 1.00 80.56 100 ILE A O 1
ATOM 725 N N . VAL A 1 101 ? -6.984 -1.651 -0.011 1.00 85.31 101 VAL A N 1
ATOM 726 C CA . VAL A 1 101 ? -7.233 -1.914 -1.434 1.00 85.31 101 VAL A CA 1
ATOM 727 C C . VAL A 1 101 ? -6.147 -1.287 -2.311 1.00 85.31 101 VAL A C 1
ATOM 729 O O . VA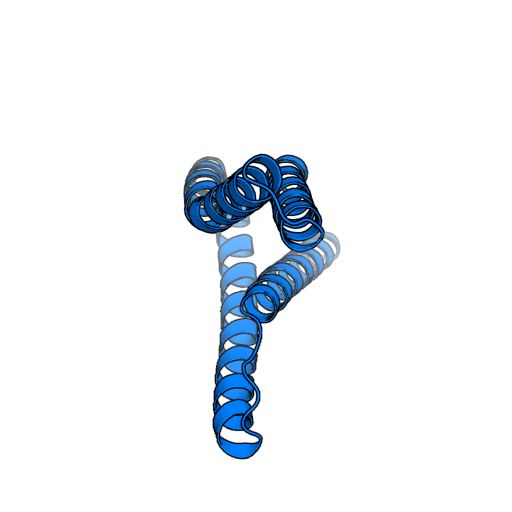L A 1 101 ? -5.599 -1.963 -3.186 1.00 85.31 101 VAL A O 1
ATOM 732 N N . GLY A 1 102 ? -5.779 -0.030 -2.057 1.00 81.69 102 GLY A N 1
ATOM 733 C CA . GLY A 1 102 ? -4.723 0.643 -2.813 1.00 81.69 102 GLY A CA 1
ATOM 734 C C . GLY A 1 102 ? -3.354 -0.009 -2.642 1.00 81.69 102 GLY A C 1
ATOM 735 O O . GLY A 1 102 ? -2.656 -0.261 -3.622 1.00 81.69 102 GLY A O 1
ATOM 736 N N . MET A 1 103 ? -2.984 -0.367 -1.412 1.00 81.44 103 MET A N 1
ATOM 737 C CA . MET A 1 103 ? -1.690 -1.002 -1.149 1.00 81.44 103 MET A CA 1
ATOM 738 C C . MET A 1 103 ? -1.613 -2.431 -1.696 1.00 81.44 103 MET A C 1
ATOM 740 O O . MET A 1 103 ? -0.587 -2.805 -2.262 1.00 81.44 103 MET A O 1
ATOM 744 N N . LEU A 1 104 ? -2.685 -3.222 -1.575 1.00 86.00 104 LEU A N 1
ATOM 745 C CA . LEU A 1 104 ? -2.727 -4.583 -2.114 1.00 86.00 104 LEU A CA 1
ATOM 746 C C . LEU A 1 104 ? -2.719 -4.585 -3.641 1.00 86.00 104 LEU A C 1
ATOM 748 O O . LEU A 1 104 ? -1.961 -5.345 -4.236 1.00 86.00 104 LEU A O 1
ATOM 752 N N . SER A 1 105 ? -3.510 -3.721 -4.280 1.00 86.25 105 SER A N 1
ATOM 753 C CA . SER A 1 105 ? -3.527 -3.625 -5.744 1.00 86.25 105 SER A CA 1
ATOM 754 C C . SER A 1 105 ? -2.168 -3.199 -6.300 1.00 86.25 105 SER A C 1
ATOM 756 O O . SER A 1 105 ? -1.695 -3.799 -7.264 1.00 86.25 105 SER A O 1
ATOM 758 N N . TRP A 1 106 ? -1.483 -2.254 -5.647 1.00 86.12 106 TRP A N 1
ATOM 759 C CA . TRP A 1 106 ? -0.113 -1.882 -6.003 1.00 86.12 106 TRP A CA 1
ATOM 760 C C . TRP A 1 106 ? 0.890 -3.019 -5.789 1.00 86.12 106 TRP A C 1
ATOM 762 O O . TRP A 1 106 ? 1.713 -3.276 -6.671 1.00 86.12 106 TRP A O 1
ATOM 772 N N . ALA A 1 107 ? 0.821 -3.729 -4.659 1.00 83.38 107 ALA A N 1
ATOM 773 C CA . ALA A 1 107 ? 1.716 -4.849 -4.371 1.00 83.38 107 ALA A CA 1
ATOM 774 C C . ALA A 1 107 ? 1.543 -5.993 -5.383 1.00 83.38 107 ALA A C 1
ATOM 776 O O . ALA A 1 107 ? 2.532 -6.521 -5.893 1.00 83.38 107 ALA A O 1
ATOM 777 N N . VAL A 1 108 ? 0.294 -6.330 -5.723 1.00 87.25 108 VAL A N 1
ATOM 778 C CA . VAL A 1 108 ? -0.030 -7.348 -6.731 1.00 87.25 108 VAL A CA 1
ATOM 779 C C . VAL A 1 108 ? 0.435 -6.902 -8.114 1.00 87.25 108 VAL A C 1
ATOM 781 O O . VAL A 1 108 ? 1.142 -7.658 -8.774 1.00 87.25 108 VAL A O 1
ATOM 784 N N . ALA A 1 109 ? 0.119 -5.675 -8.543 1.00 86.81 109 ALA A N 1
ATOM 785 C CA . ALA A 1 109 ? 0.542 -5.162 -9.847 1.00 86.81 109 ALA A CA 1
ATOM 786 C C . ALA A 1 109 ? 2.073 -5.143 -9.981 1.00 86.81 109 ALA A C 1
ATOM 788 O O . ALA A 1 109 ? 2.615 -5.600 -10.986 1.00 86.81 109 ALA A O 1
ATOM 789 N N . SER A 1 110 ? 2.774 -4.690 -8.940 1.00 82.81 110 SER A N 1
ATOM 790 C CA . SER A 1 110 ? 4.239 -4.681 -8.902 1.00 82.81 110 SER A CA 1
ATOM 791 C C . SER A 1 110 ? 4.820 -6.095 -8.959 1.00 82.81 110 SER A C 1
ATOM 793 O O . SER A 1 110 ? 5.776 -6.332 -9.693 1.00 82.81 110 SER A O 1
ATOM 795 N N . GLY A 1 111 ? 4.236 -7.043 -8.218 1.00 85.75 111 GLY A N 1
ATOM 796 C CA . GLY A 1 111 ? 4.659 -8.443 -8.215 1.00 85.75 111 GLY A CA 1
ATOM 797 C C . GLY A 1 111 ? 4.452 -9.123 -9.568 1.00 85.75 111 GLY A C 1
ATOM 798 O O . GLY A 1 111 ? 5.371 -9.754 -10.080 1.00 85.75 111 GLY A O 1
ATOM 799 N N . VAL A 1 112 ? 3.281 -8.940 -10.183 1.00 88.81 112 VAL A N 1
ATOM 800 C CA . VAL A 1 112 ? 2.958 -9.500 -11.505 1.00 88.81 112 VAL A CA 1
ATOM 801 C C . VAL A 1 112 ? 3.883 -8.933 -12.582 1.00 88.81 112 VAL A C 1
ATOM 803 O O . VAL A 1 112 ? 4.430 -9.692 -13.379 1.00 88.81 112 VAL A O 1
ATOM 806 N N . LEU A 1 113 ? 4.111 -7.617 -12.587 1.00 85.38 113 LEU A N 1
ATOM 807 C CA . LEU A 1 113 ? 5.023 -6.977 -13.537 1.00 85.38 113 LEU A CA 1
ATOM 808 C C . LEU A 1 113 ? 6.476 -7.434 -13.336 1.00 85.38 113 LEU A C 1
ATOM 810 O O . LEU A 1 113 ? 7.177 -7.688 -14.313 1.00 85.38 113 LEU A O 1
ATOM 814 N N . ALA A 1 114 ? 6.919 -7.604 -12.087 1.00 83.25 114 ALA A N 1
ATOM 815 C CA . ALA A 1 114 ? 8.251 -8.122 -11.786 1.00 83.25 114 ALA A CA 1
ATOM 816 C C . ALA A 1 114 ? 8.430 -9.591 -12.206 1.00 83.25 114 ALA A C 1
ATOM 818 O O . ALA A 1 114 ? 9.503 -9.950 -12.684 1.00 83.25 114 ALA A O 1
ATOM 819 N N . LEU A 1 115 ? 7.403 -10.433 -12.040 1.00 87.00 115 LEU A N 1
ATOM 820 C CA . LEU A 1 115 ? 7.425 -11.833 -12.478 1.00 87.00 115 LEU A CA 1
ATOM 821 C C . LEU A 1 115 ? 7.452 -11.940 -14.003 1.00 87.00 115 LEU A C 1
ATOM 823 O O . LEU A 1 115 ? 8.325 -12.614 -14.539 1.00 87.00 115 LEU A O 1
ATOM 827 N N . ARG A 1 116 ? 6.583 -11.198 -14.698 1.00 84.06 116 ARG A N 1
ATOM 828 C CA . ARG A 1 116 ? 6.565 -11.143 -16.166 1.00 84.06 116 ARG A CA 1
ATOM 829 C C . ARG A 1 116 ? 7.922 -10.734 -16.743 1.00 84.06 116 ARG A C 1
ATOM 831 O O . ARG A 1 116 ? 8.355 -11.297 -17.737 1.00 84.06 116 ARG A O 1
ATOM 838 N N . ASN A 1 117 ? 8.604 -9.780 -16.111 1.00 74.62 117 ASN A N 1
ATOM 839 C CA . ASN A 1 117 ? 9.926 -9.334 -16.556 1.00 74.62 117 ASN A CA 1
ATOM 840 C C . ASN A 1 117 ? 11.042 -10.364 -16.340 1.00 74.62 117 ASN A C 1
ATOM 842 O O . ASN A 1 117 ? 12.112 -10.197 -16.906 1.00 74.62 117 ASN A O 1
ATOM 846 N N . ARG A 1 118 ? 10.845 -11.383 -15.495 1.00 72.38 118 ARG A N 1
ATOM 847 C CA . ARG A 1 118 ? 11.818 -12.477 -15.330 1.00 72.38 118 ARG A CA 1
ATOM 848 C C . ARG A 1 118 ? 11.657 -13.570 -16.382 1.00 72.38 118 ARG A C 1
ATOM 850 O O . ARG A 1 118 ? 12.572 -14.366 -16.551 1.00 72.38 118 ARG A O 1
ATOM 857 N N . GLU A 1 119 ? 10.492 -13.636 -17.019 1.00 65.56 119 GLU A N 1
ATOM 858 C CA . GLU A 1 119 ? 10.165 -14.621 -18.055 1.00 65.56 119 GLU A CA 1
ATOM 859 C C . GLU A 1 119 ? 10.456 -14.114 -19.479 1.00 65.56 119 GLU A C 1
ATOM 861 O O . GLU A 1 119 ? 10.463 -14.918 -20.409 1.00 65.56 119 GLU A O 1
ATOM 866 N N . ALA A 1 120 ? 10.684 -12.805 -19.645 1.00 54.97 120 ALA A N 1
ATOM 867 C CA . ALA A 1 120 ? 11.037 -12.144 -20.906 1.00 54.97 120 ALA A CA 1
ATOM 868 C C . ALA A 1 120 ? 12.553 -11.945 -21.033 1.00 54.97 120 ALA A C 1
ATOM 870 O O . ALA A 1 120 ? 13.052 -12.055 -22.175 1.00 54.97 120 ALA A O 1
#

Sequence (120 aa):
MALSGGGLAALAAVLVAVGQGGQGEGFSFAKGMGFGILSTLPLFFAALTVRAVLMMDEYMRALQMQAASVAFMVTMVVAGGLIALEAAFKFQTPTFVYYIVGMLSWAVASGVLALRNREA

Foldseek 3Di:
DCCVLVVLLVQLVVLLVQLVVDDDPSSVVSNVVSVVSVVCSVVVVVVVVVVVLVVDDPVVNVLLVQLLVQLVVQLVVVVVVVVVVCVVPVDDDPPVVSVVSSVVSSVVSSVVSVVVVVVD

Nearest PDB structures (foldseek):
  3plt-assembly2_C-2  TM=3.728E-01  e=5.890E+00  Saccharomyces cerevisiae
  8gi8-assembly1_A  TM=4.330E-01  e=9.917E+00  Hyphochytrium catenoides

Secondary structure (DSSP, 8-state):
-HHHHHHHHHHHHHHHHHHHS--SHHHHHHHHHHHHHHHHHHHHHHHHHHHHHHTS-HHHHHHHHHHHHHHHHHHHHHHHHHHHHHHHH-PPPPHHHHHHHHHHHHHHHHHHHHHHHHH-

Radius of gyration: 17.71 Å; Cα contacts (8 Å, |Δi|>4): 79; chains: 1; bounding box: 45×27×52 Å